Protein AF-A0A966VB58-F1 (afdb_monomer_lite)

Sequence (105 aa):
MGSNPTAPTEKIKKDYYMDKNAHPLDAIIDFAWASGADRFWINNAKDELKRLRKEIEFYKQSFEQPAAWAKTNDRNDLFDLRLQNNPYVDQTKVVPLYKQINNEQ

Secondary structure (DSSP, 8-state):
-----PPPPHHHHHHHHHHTTT-HHHHHHHHHHHTT-S----HHHHHHHHHHHHHHHHHHHHHHS-SEEEEE-TT--EEEEESS--TTS-GGGEEEE--------

Structure (mmCIF, N/CA/C/O backbone):
data_AF-A0A966VB58-F1
#
_entry.id   AF-A0A966VB58-F1
#
loop_
_atom_site.group_PDB
_atom_site.id
_atom_site.type_symbol
_atom_site.label_atom_id
_atom_site.label_alt_id
_atom_site.label_comp_id
_atom_site.label_asym_id
_atom_site.label_entity_id
_atom_site.label_seq_id
_atom_site.pdbx_PDB_ins_code
_atom_site.Cartn_x
_atom_site.Cartn_y
_atom_site.Cartn_z
_atom_site.occupancy
_atom_site.B_iso_or_equiv
_atom_site.auth_seq_id
_atom_site.auth_comp_id
_atom_site.auth_asym_id
_atom_site.auth_atom_id
_atom_site.pdbx_PDB_model_num
ATOM 1 N N . MET A 1 1 ? -48.667 -40.032 17.521 1.00 39.66 1 MET A N 1
ATOM 2 C CA . MET A 1 1 ? -47.352 -40.203 16.869 1.00 39.66 1 MET A CA 1
ATOM 3 C C . MET A 1 1 ? -46.500 -38.997 17.228 1.00 39.66 1 MET A C 1
ATOM 5 O O . MET A 1 1 ? -46.594 -37.978 16.563 1.00 39.66 1 MET A O 1
ATOM 9 N N . GLY A 1 2 ? -45.781 -39.063 18.349 1.00 41.38 2 GLY A N 1
ATOM 10 C CA . GLY A 1 2 ? -44.841 -38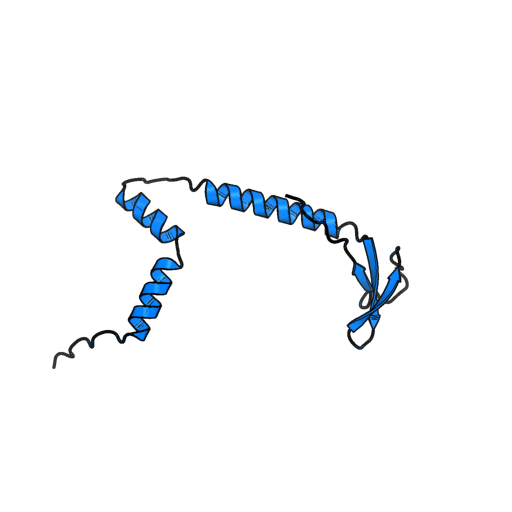.017 18.752 1.00 41.38 2 GLY A CA 1
ATOM 11 C C . GLY A 1 2 ? -43.444 -38.444 18.333 1.00 41.38 2 GLY A C 1
ATOM 12 O O . GLY A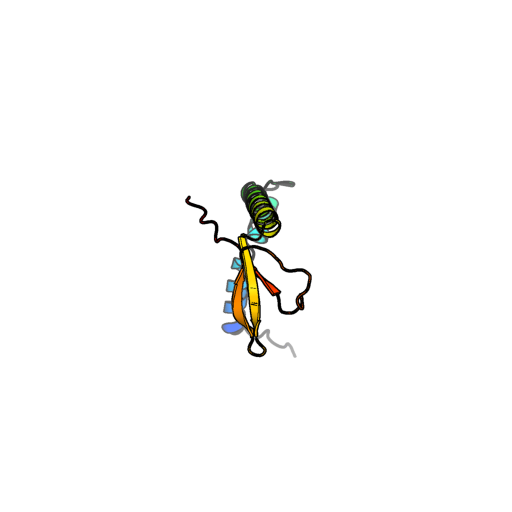 1 2 ? -42.951 -39.459 18.817 1.00 41.38 2 GLY A O 1
ATOM 13 N N . SER A 1 3 ? -42.838 -37.733 17.388 1.00 40.97 3 SER A N 1
ATOM 14 C CA . SER A 1 3 ? -41.431 -37.917 17.041 1.00 40.97 3 SER A CA 1
ATOM 15 C C . SER A 1 3 ? -40.569 -37.440 18.210 1.00 40.97 3 SER A C 1
ATOM 17 O O . SER A 1 3 ? -40.595 -36.256 18.548 1.00 40.97 3 SER A O 1
ATOM 19 N N . ASN A 1 4 ? -39.824 -38.355 18.831 1.00 47.12 4 ASN A N 1
ATOM 20 C CA . ASN A 1 4 ? -38.810 -38.009 19.825 1.00 47.12 4 ASN A CA 1
ATOM 21 C C . ASN A 1 4 ? -37.743 -37.099 19.190 1.00 47.12 4 ASN A C 1
ATOM 23 O O . ASN A 1 4 ? -37.278 -37.412 18.091 1.00 47.12 4 ASN A O 1
ATOM 27 N N . PRO A 1 5 ? -37.312 -36.017 19.862 1.00 49.66 5 PRO A N 1
ATOM 28 C CA . PRO A 1 5 ? -36.185 -35.225 19.399 1.00 49.66 5 PRO A CA 1
ATOM 29 C C . PRO A 1 5 ? -34.902 -36.053 19.538 1.00 49.66 5 PRO A C 1
ATOM 31 O O . PRO A 1 5 ? -34.471 -36.401 20.638 1.00 49.66 5 PRO A O 1
ATOM 34 N N . THR A 1 6 ? -34.315 -36.414 18.402 1.00 59.22 6 THR A N 1
ATOM 35 C CA . THR A 1 6 ? -33.046 -37.135 18.314 1.00 59.22 6 THR A CA 1
ATOM 36 C C . THR A 1 6 ? -31.932 -36.289 18.933 1.00 59.22 6 THR A C 1
ATOM 38 O O . THR A 1 6 ? -31.784 -35.113 18.601 1.00 59.22 6 THR A O 1
ATOM 41 N N . ALA A 1 7 ? -31.144 -36.878 19.836 1.00 60.75 7 ALA A N 1
ATOM 42 C CA . ALA A 1 7 ? -30.007 -36.201 20.454 1.00 60.75 7 ALA A CA 1
ATOM 43 C C . ALA A 1 7 ? -29.017 -35.697 19.380 1.00 60.75 7 ALA A C 1
ATOM 45 O O . ALA A 1 7 ? -28.715 -36.437 18.439 1.00 60.75 7 ALA A O 1
ATOM 46 N N . PRO A 1 8 ? -28.484 -34.467 19.501 1.00 56.09 8 PRO A N 1
ATOM 47 C CA . PRO A 1 8 ? -27.591 -33.906 18.497 1.00 56.09 8 PRO A CA 1
ATOM 48 C C . PRO A 1 8 ? -26.263 -34.675 18.462 1.00 56.09 8 PRO A C 1
ATOM 50 O O . PRO A 1 8 ? -25.598 -34.851 19.488 1.00 56.09 8 PRO A O 1
ATOM 53 N N . THR A 1 9 ? -25.886 -35.127 17.264 1.00 68.38 9 THR A N 1
ATOM 54 C CA . THR A 1 9 ? -24.64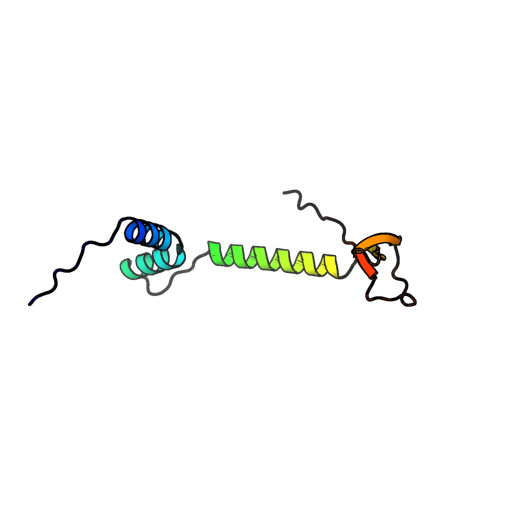0 -35.849 16.960 1.00 68.38 9 THR A CA 1
ATOM 55 C C . THR A 1 9 ? -23.390 -35.039 17.324 1.00 68.38 9 THR A C 1
ATOM 57 O O . THR A 1 9 ? -23.381 -33.817 17.196 1.00 68.38 9 THR A O 1
ATOM 60 N N . GLU A 1 10 ? -22.306 -35.711 17.732 1.00 58.62 10 GLU A N 1
ATOM 61 C CA . GLU A 1 10 ? -21.057 -35.106 18.246 1.00 58.62 10 GLU A CA 1
ATOM 62 C C . GLU A 1 10 ? -20.434 -34.019 17.359 1.00 58.62 10 GLU A C 1
ATOM 64 O O . GLU A 1 10 ? -19.899 -33.045 17.886 1.00 58.62 10 GLU A O 1
ATOM 69 N N . LYS A 1 11 ? -20.545 -34.133 16.029 1.00 58.62 11 LYS A N 1
ATOM 70 C CA . LYS A 1 11 ? -20.111 -33.081 15.092 1.00 58.62 11 LYS A CA 1
ATOM 71 C C . LYS A 1 11 ? -20.837 -31.754 15.336 1.00 58.62 11 LYS A C 1
ATOM 73 O O . LYS A 1 11 ? -20.190 -30.726 15.468 1.00 58.62 11 LYS A O 1
ATOM 78 N N . ILE A 1 12 ? -22.160 -31.809 15.513 1.00 58.69 12 ILE A N 1
ATOM 79 C CA . ILE A 1 12 ? -23.012 -30.638 15.773 1.00 58.69 12 ILE A CA 1
ATOM 80 C C . ILE A 1 12 ? -22.655 -30.012 17.125 1.00 58.69 12 ILE A C 1
ATOM 82 O O . ILE A 1 12 ? -22.618 -28.792 17.253 1.00 58.69 12 ILE A O 1
ATOM 86 N N . LYS A 1 13 ? -22.329 -30.834 18.134 1.00 57.16 13 LYS A N 1
ATOM 87 C CA . LYS A 1 13 ? -21.829 -30.324 19.420 1.00 57.16 13 LYS A CA 1
ATOM 88 C C . LYS A 1 13 ? -20.491 -29.605 19.247 1.00 57.16 13 LYS A C 1
ATOM 90 O O . LYS A 1 13 ? -20.319 -28.528 19.801 1.00 57.16 13 LYS A O 1
ATOM 95 N N . LYS A 1 14 ? -19.551 -30.171 18.485 1.00 55.25 14 LYS A N 1
ATOM 96 C CA . LYS A 1 14 ? -18.216 -29.590 18.284 1.00 55.25 14 LYS A CA 1
ATOM 97 C C . LYS A 1 14 ? -18.267 -28.250 17.544 1.00 55.25 14 LYS A C 1
ATOM 99 O O . LYS A 1 14 ? -17.599 -27.314 17.973 1.00 55.25 14 LYS A O 1
ATOM 104 N N . ASP A 1 15 ? -19.101 -28.150 16.511 1.00 54.97 15 ASP A N 1
ATOM 105 C CA . ASP A 1 15 ? -19.305 -26.909 15.758 1.00 54.97 15 ASP A CA 1
ATOM 106 C C . ASP A 1 15 ? -19.965 -25.837 16.647 1.00 54.97 15 ASP A C 1
ATOM 108 O O . ASP A 1 15 ? -19.497 -24.705 16.698 1.00 54.97 15 ASP A O 1
ATOM 112 N N . TYR A 1 16 ? -20.943 -26.224 17.476 1.00 56.78 16 TYR A N 1
ATOM 113 C CA . TYR A 1 16 ? -21.580 -25.345 18.467 1.00 56.78 16 TYR A CA 1
ATOM 114 C C . TYR A 1 16 ? -20.621 -24.840 19.565 1.00 56.78 16 TYR A C 1
ATOM 116 O O . TYR A 1 16 ? -20.736 -23.703 20.020 1.00 56.78 16 TYR A O 1
ATOM 124 N N . TYR A 1 17 ? -19.663 -25.664 20.009 1.00 53.62 17 TYR A N 1
ATOM 125 C CA . TYR A 1 17 ? -18.654 -25.262 21.000 1.00 53.62 17 TYR A CA 1
ATOM 126 C C . TYR A 1 17 ? -17.555 -24.360 20.414 1.00 53.62 17 TYR A C 1
ATOM 128 O O . TYR A 1 17 ? -17.016 -23.528 21.141 1.00 53.62 17 TYR A O 1
ATOM 136 N N . MET A 1 18 ? -17.217 -24.507 19.129 1.00 55.78 18 MET A N 1
ATOM 137 C CA . MET A 1 18 ? -16.237 -23.646 18.450 1.00 55.78 18 MET A CA 1
ATOM 138 C C . MET A 1 18 ? -16.821 -22.269 18.126 1.00 55.78 18 MET A C 1
ATOM 140 O O . MET A 1 18 ? -16.138 -21.265 18.306 1.00 55.78 18 MET A O 1
ATOM 144 N N . ASP A 1 19 ? -18.096 -22.221 17.745 1.00 60.38 19 ASP A N 1
ATOM 145 C CA . ASP A 1 19 ? -18.824 -20.990 17.419 1.00 60.38 19 ASP A CA 1
ATOM 146 C C . ASP A 1 19 ? -19.008 -20.077 18.647 1.00 60.38 19 ASP A C 1
ATOM 148 O O . ASP A 1 19 ? -18.768 -18.872 18.601 1.00 60.38 19 ASP A O 1
ATOM 152 N N . LYS A 1 20 ? -19.280 -20.666 19.821 1.00 49.19 20 LYS A N 1
ATOM 153 C CA . LYS A 1 20 ? -19.377 -19.926 21.095 1.00 49.19 20 LYS A CA 1
ATOM 154 C C . LYS A 1 20 ? -18.087 -19.236 21.538 1.00 49.19 20 LYS A C 1
ATOM 156 O O . LYS A 1 20 ? -18.150 -18.263 22.282 1.00 49.19 20 LYS A O 1
ATOM 161 N N . ASN A 1 21 ? -16.933 -19.734 21.098 1.00 53.19 21 ASN A N 1
ATOM 162 C CA . ASN A 1 21 ? -15.632 -19.127 21.382 1.00 53.19 21 ASN A CA 1
ATOM 163 C C . ASN A 1 21 ? -15.133 -18.243 20.225 1.00 53.19 21 ASN A C 1
ATOM 165 O O . ASN A 1 21 ? -14.099 -17.592 20.367 1.00 53.19 21 ASN A O 1
ATOM 169 N N . ALA A 1 22 ? -15.837 -18.216 19.088 1.00 59.56 22 ALA A N 1
ATOM 170 C CA . ALA A 1 22 ? -15.441 -17.465 17.899 1.00 59.56 22 ALA A CA 1
ATOM 171 C C . ALA A 1 22 ? -15.805 -15.972 17.978 1.00 59.56 22 ALA A C 1
ATOM 173 O O . ALA A 1 22 ? -15.240 -15.163 17.238 1.00 59.56 22 ALA A O 1
ATOM 174 N N . HIS A 1 23 ? -16.698 -15.588 18.899 1.00 66.12 23 HIS A N 1
ATOM 175 C CA . HIS A 1 23 ? -17.254 -14.234 18.977 1.00 66.12 23 HIS A CA 1
ATOM 176 C C . HIS A 1 23 ? -17.067 -13.595 20.366 1.00 66.12 23 HIS A C 1
ATOM 178 O O . HIS A 1 23 ? -18.019 -13.424 21.127 1.00 66.12 23 HIS A O 1
ATOM 184 N N . PRO A 1 24 ? -15.831 -13.192 20.723 1.00 68.69 24 PRO A N 1
ATOM 185 C CA . PRO A 1 24 ? -15.525 -12.595 22.027 1.00 68.69 24 PRO A CA 1
ATOM 186 C C . PRO A 1 24 ? -16.271 -11.279 22.297 1.00 68.69 24 PRO A C 1
ATOM 188 O O . PRO A 1 24 ? -16.443 -10.905 23.454 1.00 68.69 24 PRO A O 1
ATOM 191 N N . LEU A 1 25 ? -16.727 -10.576 21.255 1.00 72.44 25 LEU A N 1
ATOM 192 C CA . LEU A 1 25 ? -17.558 -9.380 21.406 1.00 72.44 25 LEU A CA 1
ATOM 193 C C . LEU A 1 25 ? -18.946 -9.715 21.960 1.00 72.44 25 LEU A C 1
ATOM 195 O O . LEU A 1 25 ? -19.398 -9.022 22.868 1.00 72.44 25 LEU A O 1
ATOM 199 N N . ASP A 1 26 ? -19.571 -10.790 21.482 1.00 74.94 26 ASP A N 1
ATOM 200 C CA . ASP A 1 26 ? -20.901 -11.212 21.933 1.00 74.94 26 ASP A CA 1
ATOM 201 C C . ASP A 1 26 ? -20.861 -11.639 23.403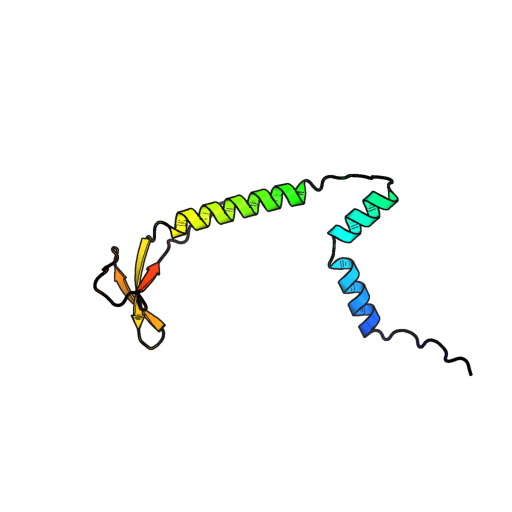 1.00 74.94 26 ASP A C 1
ATOM 203 O O . ASP A 1 26 ? -21.693 -11.216 24.200 1.00 74.94 26 ASP A O 1
ATOM 207 N N . ALA A 1 27 ? -19.803 -12.349 23.808 1.00 76.62 27 ALA A N 1
ATOM 208 C CA . ALA A 1 27 ? -19.582 -12.709 25.209 1.00 76.62 27 ALA A CA 1
ATOM 209 C C . ALA A 1 27 ? -19.443 -11.481 26.135 1.00 76.62 27 ALA A C 1
ATOM 211 O O . ALA A 1 27 ? -19.930 -11.490 27.267 1.00 76.62 27 ALA A O 1
ATOM 212 N N . ILE A 1 28 ? -18.784 -10.413 25.671 1.00 76.06 28 ILE A N 1
ATOM 213 C CA . ILE A 1 28 ? -18.636 -9.165 26.437 1.00 76.06 28 ILE A CA 1
ATOM 214 C C . ILE A 1 28 ? -19.965 -8.398 26.495 1.00 76.06 28 ILE A C 1
ATOM 216 O O . ILE A 1 28 ? -20.284 -7.824 27.537 1.00 76.06 28 ILE A O 1
ATOM 220 N N . ILE A 1 29 ? -20.740 -8.395 25.405 1.00 78.50 29 ILE A N 1
ATOM 221 C CA . ILE A 1 29 ? -22.072 -7.779 25.348 1.00 78.50 29 ILE A CA 1
ATOM 222 C C . ILE A 1 29 ? -23.012 -8.472 26.338 1.00 78.50 29 ILE A C 1
ATOM 224 O O . ILE A 1 29 ? -23.604 -7.792 27.176 1.00 78.50 29 ILE A O 1
ATOM 228 N N . ASP A 1 30 ? -23.080 -9.803 26.308 1.00 78.75 30 ASP A N 1
ATOM 229 C CA . ASP A 1 30 ? -23.913 -10.595 27.219 1.00 78.75 30 ASP A CA 1
ATOM 230 C C . ASP A 1 30 ? -23.531 -10.355 28.686 1.00 78.75 30 ASP A C 1
ATOM 232 O O . ASP A 1 30 ? -24.398 -10.166 29.542 1.00 78.75 30 ASP A O 1
ATOM 236 N N . PHE A 1 31 ? -22.228 -10.293 28.985 1.00 79.88 31 PHE A N 1
ATOM 237 C CA . PHE A 1 31 ? -21.734 -9.980 30.326 1.00 79.88 31 PHE A CA 1
ATOM 238 C C . PHE A 1 31 ? -22.118 -8.566 30.786 1.00 79.88 31 PHE A C 1
ATOM 240 O O . PHE A 1 31 ? -22.552 -8.380 31.927 1.00 79.88 31 PHE A O 1
ATOM 247 N N . ALA A 1 32 ? -21.967 -7.561 29.919 1.00 80.12 32 ALA A N 1
ATOM 248 C CA . ALA A 1 32 ? -22.336 -6.184 30.231 1.00 80.12 32 ALA A CA 1
ATOM 249 C C . ALA A 1 32 ? -23.843 -6.054 30.492 1.00 80.12 32 ALA A C 1
ATOM 251 O O . ALA A 1 32 ? -24.245 -5.404 31.460 1.00 80.12 32 ALA A O 1
ATOM 252 N N . TRP A 1 33 ? -24.663 -6.737 29.691 1.00 81.00 33 TRP A N 1
ATOM 253 C CA . TRP A 1 33 ? -26.115 -6.750 29.845 1.00 81.00 33 TRP A CA 1
ATOM 254 C C . TRP A 1 33 ? -26.544 -7.458 31.137 1.00 81.00 33 TRP A C 1
ATOM 256 O O . TRP A 1 33 ? -27.332 -6.910 31.907 1.00 81.00 33 TRP A O 1
ATOM 266 N N . ALA A 1 34 ? -25.947 -8.615 31.448 1.00 83.94 34 ALA A N 1
ATOM 267 C CA . ALA A 1 34 ? -26.177 -9.335 32.705 1.00 83.94 34 ALA A CA 1
ATOM 268 C C . ALA A 1 34 ? -25.729 -8.539 33.946 1.00 83.94 34 ALA A C 1
ATOM 270 O O . ALA A 1 34 ? -26.287 -8.706 35.028 1.00 83.94 34 ALA A O 1
ATOM 271 N N . SER A 1 35 ? -24.747 -7.649 33.786 1.00 83.88 35 SER A N 1
ATOM 272 C CA . SER A 1 35 ? -24.267 -6.748 34.841 1.00 83.88 35 SER A CA 1
ATOM 273 C C . SER A 1 35 ? -25.103 -5.466 34.983 1.00 83.88 35 SER A C 1
ATOM 275 O O . SER A 1 35 ? -24.802 -4.641 35.845 1.00 83.88 35 SER A O 1
ATOM 277 N N . GLY A 1 36 ? -26.134 -5.271 34.150 1.00 86.19 36 GLY A N 1
ATOM 278 C CA . GLY A 1 36 ? -26.977 -4.071 34.157 1.00 86.19 36 GLY A CA 1
ATOM 279 C C . GLY A 1 36 ? -26.301 -2.828 33.567 1.00 86.19 36 GLY A C 1
ATOM 280 O O . GLY A 1 36 ? -26.714 -1.705 33.856 1.00 86.19 36 GLY A O 1
ATOM 281 N N . ALA A 1 37 ? -25.244 -3.003 32.769 1.00 82.62 37 ALA A N 1
ATOM 282 C CA . ALA A 1 37 ? -24.565 -1.904 32.101 1.00 82.62 37 ALA A CA 1
ATOM 283 C C . ALA A 1 37 ? -25.235 -1.609 30.750 1.00 82.62 37 ALA A C 1
ATOM 285 O O . ALA A 1 37 ? -25.090 -2.363 29.792 1.00 82.62 37 ALA A O 1
ATOM 286 N N . ASP A 1 38 ? -25.913 -0.466 30.652 1.00 74.50 38 ASP A N 1
ATOM 287 C CA . ASP A 1 38 ? -26.529 0.003 29.398 1.00 74.50 38 ASP A CA 1
ATOM 288 C C . ASP A 1 38 ? -25.495 0.449 28.349 1.00 74.50 38 ASP A C 1
ATOM 290 O O . ASP A 1 38 ? -25.770 0.481 27.149 1.00 74.50 38 ASP A O 1
ATOM 294 N N . ARG A 1 39 ? -24.300 0.858 28.795 1.00 73.44 39 ARG A N 1
ATOM 295 C CA . ARG A 1 39 ? -23.206 1.347 27.946 1.00 73.44 39 ARG A CA 1
ATOM 296 C C . ARG A 1 39 ? -21.862 0.942 28.536 1.00 73.44 39 ARG A C 1
ATOM 298 O O . ARG A 1 39 ? -21.627 1.132 29.726 1.00 73.44 39 ARG A O 1
ATOM 305 N N . PHE A 1 40 ? -20.957 0.457 27.694 1.00 67.88 40 PHE A N 1
ATOM 306 C CA . PHE A 1 40 ? -19.583 0.131 28.072 1.00 67.88 40 PHE A CA 1
ATOM 307 C C . PHE A 1 40 ? -18.613 0.498 26.941 1.00 67.88 40 PHE A C 1
ATOM 309 O O . PHE A 1 40 ? -18.989 0.535 25.769 1.00 67.88 40 PHE A O 1
ATOM 316 N N . TRP A 1 41 ? -17.359 0.795 27.289 1.00 66.94 41 TRP A N 1
ATOM 317 C CA . TRP A 1 41 ? -16.302 1.100 26.323 1.00 66.94 41 TRP A CA 1
ATOM 318 C C . TRP A 1 41 ? -15.260 -0.009 26.301 1.00 66.94 41 TRP A C 1
ATOM 320 O O . TRP A 1 41 ? -14.618 -0.299 27.308 1.00 66.94 41 TRP A O 1
ATOM 330 N N . ILE A 1 42 ? -15.042 -0.585 25.121 1.00 71.62 42 ILE A N 1
ATOM 331 C CA . ILE A 1 42 ? -13.953 -1.532 24.891 1.00 71.62 42 ILE A CA 1
ATOM 332 C C . ILE A 1 42 ? -12.720 -0.727 24.473 1.00 71.62 42 ILE A C 1
ATOM 334 O O . ILE A 1 42 ? -12.519 -0.434 23.293 1.00 71.62 42 ILE A O 1
ATOM 338 N N . ASN A 1 43 ? -11.896 -0.341 25.449 1.00 70.06 43 ASN A N 1
ATOM 339 C CA . ASN A 1 43 ? -10.687 0.451 25.189 1.00 70.06 43 ASN A CA 1
ATOM 340 C C . ASN A 1 43 ? -9.727 -0.265 24.223 1.00 70.06 43 ASN A C 1
ATOM 342 O O . ASN A 1 43 ? -9.192 0.366 23.317 1.00 70.06 43 ASN A O 1
ATOM 346 N N . ASN A 1 44 ? -9.626 -1.594 24.321 1.00 72.44 44 ASN A N 1
ATOM 347 C CA . ASN A 1 44 ? -8.773 -2.405 23.452 1.00 72.44 44 ASN A CA 1
ATOM 348 C C . ASN A 1 44 ? -9.170 -2.300 21.962 1.00 72.44 44 ASN A C 1
ATOM 350 O O . ASN A 1 44 ? -8.324 -2.037 21.116 1.00 72.44 44 ASN A O 1
ATOM 354 N N . ALA A 1 45 ? -10.467 -2.374 21.637 1.00 72.88 45 ALA A N 1
ATOM 355 C CA . ALA A 1 45 ? -10.939 -2.261 20.253 1.00 72.88 45 ALA A CA 1
ATOM 356 C C . ALA A 1 45 ? -10.684 -0.866 19.654 1.00 72.88 45 ALA A C 1
ATOM 358 O O . ALA A 1 45 ? -10.376 -0.729 18.469 1.00 72.88 45 ALA A O 1
ATOM 359 N N . LYS A 1 46 ? -10.786 0.186 20.475 1.00 75.44 46 LYS A N 1
ATOM 360 C CA . LYS A 1 46 ? -10.479 1.561 20.062 1.00 75.44 46 LYS A CA 1
ATOM 361 C C . LYS A 1 46 ? -8.982 1.753 19.807 1.00 75.44 46 LYS A C 1
ATOM 363 O O . LYS A 1 46 ? -8.615 2.406 18.827 1.00 75.44 46 LYS A O 1
ATOM 368 N N . ASP A 1 47 ? -8.139 1.198 20.670 1.00 76.62 47 ASP A N 1
ATOM 369 C CA . ASP A 1 47 ? -6.685 1.270 20.536 1.00 76.62 47 ASP A CA 1
ATOM 370 C C . ASP A 1 47 ? -6.193 0.461 19.334 1.00 76.62 47 ASP A C 1
ATOM 372 O O . ASP A 1 47 ? -5.378 0.961 18.556 1.00 76.62 47 ASP A O 1
ATOM 376 N N . GLU A 1 48 ? -6.771 -0.717 19.098 1.00 80.50 48 GLU A N 1
ATOM 377 C CA . GLU A 1 48 ? -6.451 -1.547 17.938 1.00 80.50 48 GLU A CA 1
ATOM 378 C C . GLU A 1 48 ? -6.895 -0.886 16.628 1.00 80.50 48 GLU A C 1
ATOM 380 O O . GLU A 1 48 ? -6.121 -0.796 15.675 1.00 80.50 48 GLU A O 1
ATOM 385 N N . LEU A 1 49 ? -8.091 -0.289 16.593 1.00 77.88 49 LEU A N 1
ATOM 386 C CA . LEU A 1 49 ? -8.531 0.506 15.444 1.00 77.88 49 LEU A CA 1
ATOM 387 C C . LEU A 1 49 ? -7.582 1.683 15.171 1.00 77.88 49 LEU A C 1
ATOM 389 O O . LEU A 1 49 ? -7.286 2.002 14.017 1.00 77.88 49 LEU A O 1
ATOM 393 N N . LYS A 1 50 ? -7.091 2.345 16.223 1.00 84.88 50 LYS A N 1
ATOM 394 C CA . LYS A 1 50 ? -6.116 3.435 16.103 1.00 84.88 50 LYS A CA 1
ATOM 395 C C . LYS A 1 50 ? -4.763 2.926 15.596 1.00 84.88 50 LYS A C 1
ATOM 397 O O . LYS A 1 50 ? -4.152 3.608 14.774 1.00 84.88 50 LYS A O 1
ATOM 402 N N . ARG A 1 51 ? -4.310 1.752 16.049 1.00 85.19 51 ARG A N 1
ATOM 403 C CA . ARG A 1 51 ? -3.086 1.083 15.581 1.00 85.19 51 ARG A CA 1
ATOM 404 C C . ARG A 1 51 ? -3.177 0.765 14.089 1.00 85.19 51 ARG A C 1
ATOM 406 O O . ARG A 1 51 ? -2.325 1.215 13.329 1.00 85.19 51 ARG A O 1
ATOM 413 N N . LEU A 1 52 ? -4.257 0.109 13.665 1.00 83.69 52 LEU A N 1
ATOM 414 C CA . LEU A 1 52 ? -4.503 -0.245 12.265 1.00 83.69 52 LEU A CA 1
ATOM 415 C C . LEU A 1 52 ? -4.579 0.989 11.359 1.00 83.69 52 LEU A C 1
ATOM 417 O O . LEU A 1 52 ? -4.010 0.998 10.272 1.00 83.69 52 LEU A O 1
ATOM 421 N N . ARG A 1 53 ? -5.230 2.071 11.809 1.00 89.12 53 ARG A N 1
ATOM 422 C CA . ARG A 1 53 ? -5.277 3.333 11.050 1.00 89.12 53 ARG A CA 1
ATOM 423 C C . ARG A 1 53 ? -3.892 3.939 10.835 1.00 89.12 53 ARG A C 1
ATOM 425 O O . ARG A 1 53 ? -3.615 4.408 9.736 1.00 89.12 53 ARG A O 1
ATOM 432 N N . LYS A 1 54 ? -3.033 3.9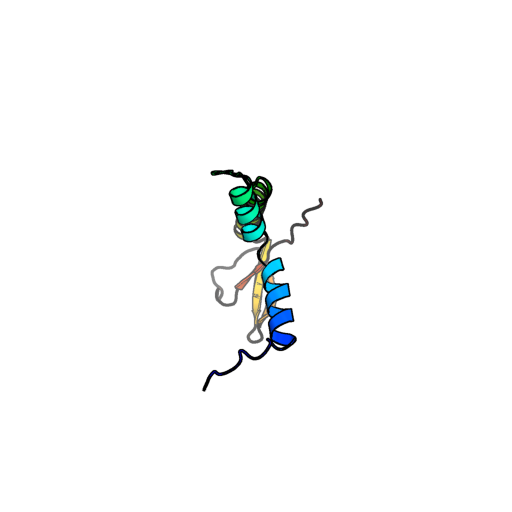28 11.860 1.00 88.62 54 LYS A N 1
ATOM 433 C CA . LYS A 1 54 ? -1.646 4.403 11.736 1.00 88.62 54 LYS A CA 1
ATOM 434 C C . LYS A 1 54 ? -0.845 3.549 10.758 1.00 88.62 54 LYS A C 1
ATOM 436 O O . LYS A 1 54 ? -0.101 4.095 9.957 1.00 88.62 54 LYS A O 1
ATOM 441 N N . GLU A 1 55 ? -1.017 2.235 10.821 1.00 86.88 55 GLU A N 1
ATOM 442 C CA . GLU A 1 55 ? -0.331 1.291 9.941 1.00 86.88 55 GLU A CA 1
ATOM 443 C C . GLU A 1 55 ? -0.755 1.471 8.471 1.00 86.88 55 GLU A C 1
ATOM 445 O O . GLU A 1 55 ? 0.093 1.562 7.588 1.00 86.88 55 GLU A O 1
ATOM 450 N N . ILE A 1 56 ? -2.054 1.650 8.207 1.00 88.56 56 ILE A N 1
ATOM 451 C CA . ILE A 1 56 ? -2.562 1.976 6.865 1.00 88.56 56 ILE A CA 1
ATOM 452 C C . ILE A 1 56 ? -1.975 3.294 6.351 1.00 88.56 56 ILE A C 1
ATOM 454 O O . ILE A 1 56 ? -1.542 3.363 5.204 1.00 88.56 56 ILE A O 1
ATOM 458 N N . GLU A 1 57 ? -1.978 4.341 7.177 1.00 88.81 57 GLU A N 1
ATOM 459 C CA . GLU A 1 57 ? -1.449 5.655 6.798 1.00 88.81 57 GLU A CA 1
ATOM 460 C C . GLU A 1 57 ? 0.045 5.585 6.458 1.00 88.81 57 GLU A C 1
ATOM 462 O O . GLU A 1 57 ? 0.491 6.120 5.446 1.00 88.81 57 GLU A O 1
ATOM 467 N N . PHE A 1 58 ? 0.804 4.841 7.256 1.00 86.19 58 PHE A N 1
ATOM 468 C CA . PHE A 1 58 ? 2.218 4.591 7.020 1.00 86.19 58 PHE A CA 1
ATOM 469 C C . PHE A 1 58 ? 2.479 3.869 5.685 1.00 86.19 58 PHE A C 1
ATOM 471 O O . PHE A 1 58 ? 3.350 4.278 4.909 1.00 86.19 58 PHE A O 1
ATOM 478 N N . TYR A 1 59 ? 1.703 2.826 5.368 1.00 86.19 59 TYR A N 1
ATOM 479 C CA . TYR A 1 59 ? 1.838 2.131 4.085 1.00 86.19 59 TYR A CA 1
ATOM 480 C C . TYR A 1 59 ? 1.431 3.008 2.900 1.00 86.19 59 TYR A C 1
ATOM 482 O O . TYR A 1 59 ? 2.094 2.964 1.868 1.00 86.19 59 TYR A O 1
ATOM 490 N N . LYS A 1 60 ? 0.396 3.847 3.040 1.00 88.12 60 LYS A N 1
ATOM 491 C CA . LYS A 1 60 ? 0.015 4.810 1.994 1.00 88.12 60 LYS A CA 1
ATOM 492 C C . LYS A 1 60 ? 1.169 5.744 1.643 1.00 88.12 60 LYS A C 1
ATOM 494 O O . LYS A 1 60 ? 1.523 5.837 0.474 1.00 88.12 60 LYS A O 1
ATOM 499 N N . GLN A 1 61 ? 1.803 6.341 2.650 1.00 86.31 61 GLN A N 1
ATOM 500 C CA . GLN A 1 61 ? 2.970 7.209 2.454 1.00 86.31 61 GLN A CA 1
ATOM 501 C C . GLN A 1 61 ? 4.127 6.464 1.774 1.00 86.31 61 GLN A C 1
ATOM 503 O O . GLN A 1 61 ? 4.791 7.003 0.893 1.00 86.31 61 GLN A O 1
ATOM 508 N N . SER A 1 62 ? 4.332 5.195 2.134 1.00 84.31 62 SER A N 1
ATOM 509 C CA . SER A 1 62 ? 5.350 4.349 1.500 1.00 84.31 62 SER A CA 1
ATOM 510 C C . SER A 1 62 ? 5.034 4.051 0.030 1.00 84.31 62 SER A C 1
ATOM 512 O O . SER A 1 62 ? 5.945 3.970 -0.792 1.00 84.31 62 SER A O 1
ATOM 514 N N . PHE A 1 63 ? 3.753 3.910 -0.323 1.00 86.75 63 PHE A N 1
ATOM 515 C CA . PHE A 1 63 ? 3.330 3.637 -1.696 1.00 86.75 63 PHE A CA 1
ATOM 516 C C . PHE A 1 63 ? 3.355 4.861 -2.617 1.00 86.75 63 PHE A C 1
ATOM 518 O O . PHE A 1 63 ? 3.482 4.695 -3.832 1.00 86.75 63 PHE A O 1
ATOM 525 N N . GLU A 1 64 ? 3.289 6.072 -2.062 1.00 87.94 64 GLU A N 1
ATOM 526 C CA . GLU A 1 64 ? 3.419 7.324 -2.819 1.00 87.94 64 GLU A CA 1
ATOM 527 C C . GLU A 1 64 ? 4.836 7.541 -3.374 1.00 87.94 64 GLU A C 1
ATOM 529 O O . GLU A 1 64 ? 5.006 8.233 -4.379 1.00 87.94 64 GLU A O 1
ATOM 534 N N . GLN A 1 65 ? 5.855 6.937 -2.752 1.00 88.00 65 GLN A N 1
ATOM 535 C CA . GLN A 1 65 ? 7.263 7.119 -3.112 1.00 88.00 65 GLN A CA 1
ATOM 536 C C . GLN A 1 65 ? 7.944 5.769 -3.387 1.00 88.00 65 GLN A C 1
ATOM 538 O O . GLN A 1 65 ? 8.681 5.254 -2.541 1.00 88.00 65 GLN A O 1
ATOM 543 N N . PRO A 1 66 ? 7.714 5.167 -4.569 1.00 91.62 66 PRO A N 1
ATOM 544 C CA . PRO A 1 66 ? 8.420 3.955 -4.968 1.00 91.62 66 PRO A CA 1
ATOM 545 C C . PRO A 1 66 ? 9.935 4.182 -4.991 1.00 91.62 66 PRO A C 1
ATOM 547 O O . PRO A 1 66 ? 10.428 5.202 -5.471 1.00 91.62 66 PRO A O 1
ATOM 550 N N . ALA A 1 67 ? 10.680 3.205 -4.478 1.00 91.38 67 ALA A N 1
ATOM 551 C CA . ALA A 1 67 ? 12.137 3.262 -4.399 1.00 91.38 67 ALA A CA 1
ATOM 552 C C . ALA A 1 67 ? 12.802 2.933 -5.745 1.00 91.38 67 ALA A C 1
ATOM 554 O O . ALA A 1 67 ? 13.905 3.396 -6.032 1.00 91.38 67 ALA A O 1
ATOM 555 N N . ALA A 1 68 ? 12.143 2.103 -6.554 1.00 94.12 68 ALA A N 1
ATOM 556 C CA . ALA A 1 68 ? 12.588 1.710 -7.881 1.00 94.12 68 ALA A CA 1
ATOM 557 C C . ALA A 1 68 ? 11.391 1.262 -8.734 1.00 94.12 68 ALA A C 1
ATOM 559 O O . ALA A 1 68 ? 10.263 1.155 -8.258 1.00 94.12 68 ALA A O 1
ATOM 560 N N . TRP A 1 69 ? 11.655 0.969 -10.000 1.00 95.44 69 TRP A N 1
ATOM 561 C CA . TRP A 1 69 ? 10.707 0.422 -10.960 1.00 95.44 69 TRP A CA 1
ATOM 562 C C . TRP A 1 69 ? 11.335 -0.782 -11.649 1.00 95.44 69 TRP A C 1
ATOM 564 O O . TRP A 1 69 ? 12.536 -0.798 -11.912 1.00 95.44 69 TRP A O 1
ATOM 574 N N . ALA A 1 70 ? 10.520 -1.779 -11.952 1.00 96.31 70 ALA A N 1
ATOM 575 C CA . ALA A 1 70 ? 10.912 -2.973 -12.684 1.00 96.31 70 ALA A CA 1
ATOM 576 C C . ALA A 1 70 ? 9.941 -3.215 -13.834 1.00 96.31 70 ALA A C 1
ATOM 578 O O . ALA A 1 70 ? 8.811 -2.729 -13.807 1.00 96.31 70 ALA A O 1
ATOM 579 N N . LYS A 1 71 ? 10.356 -3.998 -14.823 1.00 95.81 71 LYS A N 1
ATOM 580 C CA . LYS A 1 71 ? 9.471 -4.502 -15.871 1.00 95.81 71 LYS A CA 1
ATOM 581 C C . LYS A 1 71 ? 9.120 -5.963 -15.648 1.00 95.81 71 LYS A C 1
ATOM 583 O O . LYS A 1 71 ? 9.906 -6.704 -15.066 1.00 95.81 71 LYS A O 1
ATOM 588 N N . THR A 1 72 ? 7.968 -6.384 -16.149 1.00 96.94 72 THR A N 1
ATOM 589 C CA . THR A 1 72 ? 7.543 -7.785 -16.172 1.00 96.94 72 THR A CA 1
ATOM 590 C C . THR A 1 72 ? 7.567 -8.337 -17.588 1.00 96.94 72 THR A C 1
ATOM 592 O O . THR A 1 72 ? 7.196 -7.661 -18.553 1.00 96.94 72 THR A O 1
ATOM 595 N N . ASN A 1 73 ? 8.100 -9.551 -17.745 1.00 93.94 73 ASN A N 1
ATOM 596 C CA . ASN A 1 73 ? 8.109 -10.239 -19.038 1.00 93.94 73 ASN A CA 1
ATOM 597 C C . ASN A 1 73 ? 6.756 -10.938 -19.268 1.00 93.94 73 ASN A C 1
ATOM 599 O O . ASN A 1 73 ? 5.871 -10.901 -18.416 1.00 93.94 73 ASN A O 1
ATOM 603 N N . ASP A 1 74 ? 6.596 -11.633 -20.395 1.00 94.81 74 ASP A N 1
ATOM 604 C CA . ASP A 1 74 ? 5.341 -12.340 -20.703 1.00 94.81 74 ASP A CA 1
ATOM 605 C C . ASP A 1 74 ? 5.076 -13.556 -19.786 1.00 94.81 74 ASP A C 1
ATOM 607 O O . ASP A 1 74 ? 3.995 -14.138 -19.818 1.00 94.81 74 ASP A O 1
ATOM 611 N N . ARG A 1 75 ? 6.053 -13.942 -18.953 1.00 95.06 75 ARG A N 1
ATOM 612 C CA . ARG A 1 75 ? 5.934 -14.962 -17.897 1.00 95.06 75 ARG A CA 1
ATOM 613 C C . ARG A 1 75 ? 5.694 -14.357 -16.508 1.00 95.06 75 ARG A C 1
ATOM 615 O O . ARG A 1 75 ? 5.598 -15.106 -15.543 1.00 95.06 75 ARG A O 1
ATOM 622 N N . ASN A 1 76 ? 5.560 -13.031 -16.412 1.00 91.62 76 ASN A N 1
ATOM 623 C CA . ASN A 1 76 ? 5.463 -12.249 -15.177 1.00 91.62 76 ASN A CA 1
ATOM 624 C C . ASN A 1 76 ? 6.720 -12.262 -14.287 1.00 91.62 76 ASN A C 1
ATOM 626 O O . ASN A 1 76 ? 6.640 -11.897 -13.115 1.00 91.62 76 ASN A O 1
ATOM 630 N N . ASP A 1 77 ? 7.886 -12.610 -14.833 1.00 94.25 77 ASP A N 1
ATOM 631 C CA . ASP A 1 77 ? 9.152 -12.451 -14.115 1.00 94.25 77 ASP A CA 1
ATOM 632 C C . ASP A 1 77 ? 9.623 -10.993 -14.172 1.00 94.25 77 ASP A C 1
ATOM 634 O O . ASP A 1 77 ? 9.493 -10.320 -15.202 1.00 94.25 77 ASP A O 1
ATOM 638 N N . LEU A 1 78 ? 10.223 -10.524 -13.076 1.00 94.75 78 LEU A N 1
ATOM 639 C CA . LEU A 1 78 ? 10.791 -9.181 -12.952 1.00 94.75 78 LEU A CA 1
ATOM 640 C C . LEU A 1 78 ? 12.140 -9.070 -13.678 1.00 94.75 78 LEU A C 1
ATOM 642 O O . LEU A 1 78 ? 13.035 -9.892 -13.487 1.00 94.75 78 LEU A O 1
ATOM 646 N N . PHE A 1 79 ? 12.315 -8.009 -14.463 1.00 92.94 79 PHE A N 1
ATOM 647 C CA . PHE A 1 79 ? 13.567 -7.664 -15.137 1.00 92.94 79 PHE A CA 1
ATOM 648 C C . PHE A 1 79 ? 13.699 -6.138 -15.326 1.00 92.94 79 PHE A C 1
ATOM 650 O O . PHE A 1 79 ? 12.748 -5.403 -15.091 1.00 92.94 79 PHE A O 1
ATOM 657 N N . ASP A 1 80 ? 14.874 -5.642 -15.742 1.00 91.62 80 ASP A N 1
ATOM 658 C CA . ASP A 1 80 ? 15.139 -4.205 -16.008 1.00 91.62 80 ASP A CA 1
ATOM 659 C C . ASP A 1 80 ? 14.778 -3.277 -14.823 1.00 91.62 80 ASP A C 1
ATOM 661 O O . ASP A 1 80 ? 13.818 -2.506 -14.870 1.00 91.62 80 ASP A O 1
ATOM 665 N N . LEU A 1 81 ? 15.567 -3.371 -13.745 1.00 94.00 81 LEU A N 1
ATOM 666 C CA . LEU A 1 81 ? 15.438 -2.554 -12.534 1.00 94.00 81 LEU A CA 1
ATOM 667 C C . LEU A 1 81 ? 15.991 -1.140 -12.755 1.00 94.00 81 LEU A C 1
ATOM 669 O O . LEU A 1 81 ? 17.144 -0.973 -13.156 1.00 94.00 81 LEU A O 1
ATOM 673 N N . ARG A 1 82 ? 15.195 -0.113 -12.447 1.00 93.50 82 ARG A N 1
ATOM 674 C CA . ARG A 1 82 ? 15.560 1.299 -12.624 1.00 93.50 82 ARG A CA 1
ATOM 675 C C . ARG A 1 82 ? 15.172 2.146 -11.423 1.00 93.50 82 ARG A C 1
ATOM 677 O O . ARG A 1 82 ? 14.156 1.912 -10.784 1.00 93.50 82 ARG A O 1
ATOM 684 N N . LEU A 1 83 ? 15.952 3.194 -11.176 1.00 93.75 83 LEU A N 1
ATOM 685 C CA . LEU A 1 83 ? 15.686 4.187 -10.127 1.00 93.75 83 LEU A CA 1
ATOM 686 C C . LEU A 1 83 ? 14.714 5.290 -10.555 1.00 93.75 83 LEU A C 1
ATOM 688 O O . LEU A 1 83 ? 14.452 6.192 -9.772 1.00 93.75 83 LEU A O 1
ATOM 692 N N . GLN A 1 84 ? 14.246 5.287 -11.802 1.00 93.19 84 GLN A N 1
ATOM 693 C CA . GLN A 1 84 ? 13.325 6.296 -12.320 1.00 93.19 84 GLN A CA 1
ATOM 694 C C . GLN A 1 84 ? 12.313 5.640 -13.254 1.00 93.19 84 GLN A C 1
ATOM 696 O O . GLN A 1 84 ? 12.685 4.782 -14.064 1.00 93.19 84 GLN A O 1
ATOM 701 N N . ASN A 1 85 ? 11.049 6.068 -13.166 1.00 93.38 85 ASN A N 1
ATOM 702 C CA . ASN A 1 85 ? 10.031 5.636 -14.115 1.00 93.38 85 ASN A CA 1
ATOM 703 C C . ASN A 1 85 ? 10.301 6.245 -15.495 1.00 93.38 85 ASN A C 1
ATOM 705 O O . ASN A 1 85 ? 10.501 7.453 -15.622 1.00 93.38 85 ASN A O 1
ATOM 709 N N . ASN A 1 86 ? 10.245 5.418 -16.535 1.00 91.75 86 ASN A N 1
ATOM 710 C CA . ASN A 1 86 ? 10.237 5.892 -17.910 1.00 91.75 86 ASN A CA 1
ATOM 711 C C . ASN A 1 86 ? 8.780 5.929 -18.408 1.00 91.75 86 ASN A C 1
ATOM 713 O O . ASN A 1 86 ? 8.205 4.862 -18.609 1.00 91.75 86 ASN A O 1
ATOM 717 N N . PRO A 1 87 ? 8.173 7.103 -18.653 1.00 93.12 87 PRO A N 1
ATOM 718 C CA . PRO A 1 87 ? 6.778 7.181 -19.093 1.00 93.12 87 PRO A CA 1
ATOM 719 C C . PRO A 1 87 ? 6.565 6.700 -20.537 1.00 93.12 87 PRO A C 1
ATOM 721 O O . PRO A 1 87 ? 5.431 6.466 -20.940 1.00 93.12 87 PRO A O 1
ATOM 724 N N . TYR A 1 88 ? 7.636 6.537 -21.322 1.00 94.88 88 TYR A N 1
ATOM 725 C CA . TYR A 1 88 ? 7.566 6.161 -22.738 1.00 94.88 88 TYR A CA 1
ATOM 726 C C . TYR A 1 88 ? 7.579 4.644 -22.984 1.00 94.88 88 TYR A C 1
ATOM 728 O O . TYR A 1 88 ? 7.608 4.213 -24.135 1.00 94.88 88 TYR A O 1
ATOM 736 N N . VAL A 1 89 ? 7.596 3.820 -21.931 1.00 93.06 89 VAL A N 1
ATOM 737 C CA . VAL A 1 89 ? 7.428 2.361 -22.050 1.00 93.06 89 VAL A CA 1
ATOM 738 C C . VAL A 1 89 ? 5.999 1.953 -21.713 1.00 93.06 89 VAL A C 1
ATOM 740 O O . VAL A 1 89 ? 5.265 2.708 -21.077 1.00 93.06 89 VAL A O 1
ATOM 743 N N . ASP A 1 90 ? 5.624 0.740 -22.110 1.00 92.75 90 ASP A N 1
ATOM 744 C CA . ASP A 1 90 ? 4.345 0.137 -21.747 1.00 92.75 90 ASP A CA 1
ATOM 745 C C . ASP A 1 90 ? 4.196 0.050 -20.220 1.00 92.75 90 ASP A C 1
ATOM 747 O O . ASP A 1 90 ? 4.800 -0.802 -19.566 1.00 92.75 90 ASP A O 1
ATOM 751 N N . GLN A 1 91 ? 3.386 0.952 -19.659 1.00 94.25 91 GLN A N 1
ATOM 752 C CA . GLN A 1 91 ? 3.166 1.051 -18.217 1.00 94.25 91 GLN A CA 1
ATOM 753 C C . GLN A 1 91 ? 2.399 -0.153 -17.658 1.00 94.25 91 GLN A C 1
ATOM 755 O O . GLN A 1 91 ? 2.445 -0.381 -16.455 1.00 94.25 91 GLN A O 1
ATOM 760 N N . THR A 1 92 ? 1.737 -0.958 -18.500 1.00 95.06 92 THR A N 1
ATOM 761 C CA . THR A 1 92 ? 1.058 -2.184 -18.044 1.00 95.06 92 THR A CA 1
ATOM 762 C C . THR A 1 92 ? 2.045 -3.278 -17.641 1.00 95.06 92 THR A C 1
ATOM 764 O O . THR A 1 92 ? 1.704 -4.159 -16.854 1.00 95.06 92 THR A O 1
ATOM 767 N N . LYS A 1 93 ? 3.287 -3.190 -18.135 1.00 94.69 93 LYS A N 1
ATOM 768 C CA . LYS A 1 93 ? 4.395 -4.086 -17.793 1.00 94.69 93 LYS A CA 1
ATOM 769 C C . LYS A 1 93 ? 5.376 -3.470 -16.800 1.00 94.69 93 LYS A C 1
ATOM 771 O O . LYS A 1 93 ? 6.444 -4.035 -16.603 1.00 94.69 93 LYS A O 1
ATOM 776 N N . VAL A 1 94 ? 5.075 -2.311 -16.207 1.00 95.00 94 VAL A N 1
ATOM 777 C CA . VAL A 1 94 ? 5.941 -1.657 -15.214 1.00 95.00 94 VAL A CA 1
ATOM 778 C C . VAL A 1 94 ? 5.360 -1.848 -13.820 1.00 95.00 94 VAL A C 1
ATOM 780 O O . VAL A 1 94 ? 4.191 -1.568 -13.575 1.00 95.00 94 VAL A O 1
ATOM 783 N N . VAL A 1 95 ? 6.200 -2.290 -12.888 1.00 94.75 95 VAL A N 1
ATOM 784 C CA . VAL A 1 95 ? 5.841 -2.525 -11.490 1.00 94.75 95 VAL A CA 1
ATOM 785 C C . VAL A 1 95 ? 6.694 -1.624 -10.592 1.00 94.75 95 VAL A C 1
ATOM 787 O O . VAL A 1 95 ? 7.926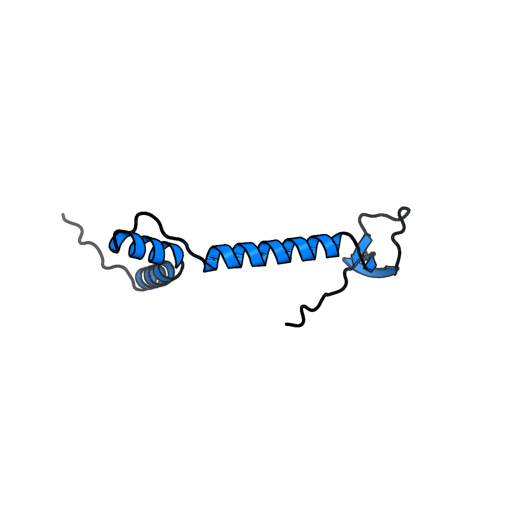 -1.665 -10.688 1.00 94.75 95 VAL A O 1
ATOM 790 N N . PRO A 1 96 ? 6.083 -0.799 -9.721 1.00 94.88 96 PRO A N 1
ATOM 791 C CA . PRO A 1 96 ? 6.818 -0.056 -8.707 1.00 94.88 96 PRO A CA 1
ATOM 792 C C . PRO A 1 96 ? 7.338 -1.005 -7.623 1.00 94.88 96 PRO A C 1
ATOM 794 O O . PRO A 1 96 ? 6.637 -1.908 -7.168 1.00 94.88 96 PRO A O 1
ATOM 797 N N . LEU A 1 97 ? 8.574 -0.782 -7.193 1.00 92.69 97 LEU A N 1
ATOM 798 C CA . LEU A 1 97 ? 9.215 -1.517 -6.114 1.00 92.69 97 LEU A CA 1
ATOM 799 C C . LEU A 1 97 ? 9.327 -0.631 -4.882 1.00 92.69 97 LEU A C 1
ATOM 801 O O . LEU A 1 97 ? 9.783 0.514 -4.946 1.00 92.69 97 LEU A O 1
ATOM 805 N N . TYR A 1 98 ? 8.951 -1.197 -3.744 1.00 91.69 98 TYR A N 1
ATOM 806 C CA . TYR A 1 98 ? 8.943 -0.509 -2.464 1.00 91.69 98 TYR A CA 1
ATOM 807 C C . TYR A 1 98 ? 10.009 -1.097 -1.557 1.00 91.69 98 TYR A C 1
ATOM 809 O O . TYR A 1 98 ? 10.280 -2.299 -1.570 1.00 91.69 98 TYR A O 1
ATOM 817 N N . LYS A 1 99 ? 10.631 -0.234 -0.760 1.00 86.62 99 LYS A N 1
ATOM 818 C CA . LYS A 1 99 ? 11.562 -0.679 0.266 1.00 86.62 99 LYS A CA 1
ATOM 819 C C . LYS A 1 99 ? 10.760 -1.335 1.385 1.00 86.62 99 LYS A C 1
ATOM 821 O O . LYS A 1 99 ? 9.806 -0.744 1.883 1.00 86.62 99 LYS A O 1
ATOM 826 N N . GLN A 1 100 ? 11.176 -2.523 1.813 1.00 81.69 100 GLN A N 1
ATOM 827 C CA . GLN A 1 100 ? 10.670 -3.086 3.056 1.00 81.69 100 GLN A CA 1
ATOM 828 C C . GLN A 1 100 ? 11.112 -2.182 4.207 1.00 81.69 100 GLN A C 1
ATOM 830 O O . GLN A 1 100 ? 12.310 -1.980 4.429 1.00 81.69 100 GLN A O 1
ATOM 835 N N . ILE A 1 101 ? 10.144 -1.618 4.919 1.00 76.25 101 ILE A N 1
ATOM 836 C CA . ILE A 1 101 ? 10.424 -0.866 6.131 1.00 76.25 101 ILE A CA 1
ATOM 837 C C . ILE A 1 101 ? 10.251 -1.837 7.287 1.00 76.25 101 ILE A C 1
ATOM 839 O O . ILE A 1 101 ? 9.150 -2.314 7.557 1.00 76.25 101 ILE A O 1
ATOM 843 N N . ASN A 1 102 ? 11.363 -2.183 7.927 1.00 76.75 102 ASN A N 1
ATOM 844 C CA . ASN A 1 102 ? 11.318 -2.961 9.150 1.00 76.75 102 ASN A CA 1
ATOM 845 C C . ASN A 1 102 ? 10.835 -2.028 10.258 1.00 76.75 102 ASN A C 1
ATOM 847 O O . ASN A 1 102 ? 11.503 -1.043 10.572 1.00 76.75 102 ASN A O 1
ATOM 851 N N . ASN A 1 103 ? 9.679 -2.336 10.838 1.00 62.56 103 ASN A N 1
ATOM 852 C CA . ASN A 1 103 ? 9.298 -1.771 12.123 1.00 62.56 103 ASN A CA 1
ATOM 853 C C . ASN A 1 103 ? 10.189 -2.443 13.174 1.00 62.56 103 ASN A C 1
ATOM 855 O O . ASN A 1 103 ? 9.826 -3.489 13.709 1.00 62.56 103 ASN A O 1
ATOM 859 N N . GLU A 1 104 ? 11.388 -1.905 13.400 1.00 57.16 104 GLU A N 1
ATOM 860 C CA . GLU A 1 104 ? 12.140 -2.234 14.611 1.00 57.16 104 GLU A CA 1
ATOM 861 C C . GLU A 1 104 ? 11.281 -1.777 15.799 1.00 57.16 104 GLU A C 1
ATOM 863 O O . GLU A 1 104 ? 10.938 -0.597 15.908 1.00 57.16 104 GLU A O 1
ATOM 868 N N . GLN A 1 105 ? 10.821 -2.756 16.584 1.00 45.34 105 GLN A N 1
ATOM 869 C CA . GLN A 1 105 ? 10.049 -2.563 17.814 1.00 45.34 105 GLN A CA 1
ATOM 870 C C . GLN A 1 105 ? 10.952 -2.113 18.957 1.00 45.34 105 GLN A C 1
ATOM 872 O O . GLN A 1 105 ? 12.073 -2.662 19.062 1.00 45.34 105 GLN A O 1
#

Radius of gyration: 26.58 Å; chains: 1; bounding box: 63×48×58 Å

Foldseek 3Di:
DDDDDDDDDPVVVVVVVVVVVPCVPVVVVVVCVVVVNPDDDDVVVVVVVVVVVVVVVVVVVQVVDFQWKWFADPVRDTDDIGRDDDPPDDCVRMDGHTDDDDPPD

pLDDT: mean 78.27, std 15.66, range [39.66, 96.94]